Protein AF-N9TLS6-F1 (afdb_monomer)

pLDDT: mean 75.18, std 16.07, range [40.25, 96.38]

Secondary structure (DSSP, 8-state):
-HHHHHHHHHHHHHHHHHHS-HHHHHHHHHHHHHHHHHHHHHHHHHHHHHHHHHHHHHHHHHHHHHHH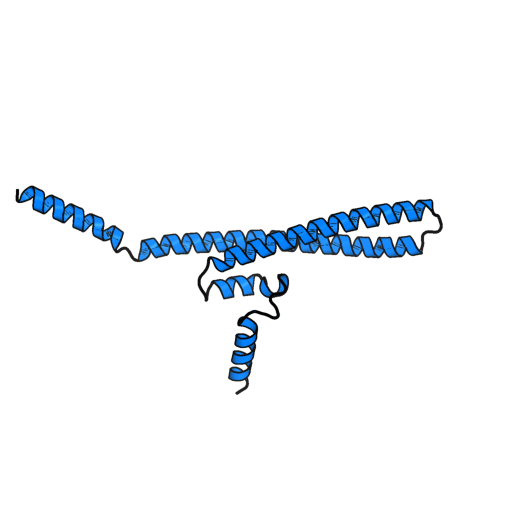HH--SHHHHHHHHHHHHHHHHHHHHHHHHHHHHHHHHHHHHTTS-TTHHHHHHHHTTHHHHHT-TTT-HHHHHHHHHHHHH--

Nearest PDB structures (foldseek):
  3na7-assembly1_A  TM=3.642E-01  e=7.579E-02  Helicobacter pylori NCTC 11638
  4mu6-assembly1_A  TM=5.873E-01  e=2.264E+00  Legionella pneumophila subsp. pneumophila str. Philadelphia 1
  7pg5-assembly1_B  TM=3.254E-01  e=1.348E+00  Homo sapiens
  4jps-assembly1_B  TM=3.471E-01  e=1.798E+00  Homo sapiens

Structure (mmCIF, N/CA/C/O backbone):
data_AF-N9TLS6-F1
#
_entry.id   AF-N9TLS6-F1
#
loop_
_atom_site.group_PDB
_atom_site.id
_atom_site.type_symbol
_atom_site.label_atom_id
_atom_site.label_alt_id
_atom_site.label_comp_id
_atom_site.label_asym_id
_atom_site.label_entity_id
_atom_site.label_seq_id
_atom_site.pdbx_PDB_ins_code
_atom_site.Cartn_x
_atom_site.Cartn_y
_atom_site.Cartn_z
_atom_site.occupancy
_atom_site.B_iso_or_equiv
_atom_site.auth_seq_id
_atom_site.auth_comp_id
_atom_site.auth_asym_id
_atom_site.auth_atom_id
_atom_site.pdbx_PDB_model_num
ATOM 1 N N . MET A 1 1 ? 40.124 23.111 -54.846 1.00 52.94 1 MET A N 1
ATOM 2 C CA . MET A 1 1 ? 39.024 22.114 -54.831 1.00 52.94 1 MET A CA 1
ATOM 3 C C . MET A 1 1 ? 39.406 20.774 -54.197 1.00 52.94 1 MET A C 1
ATOM 5 O O . MET A 1 1 ? 38.634 20.293 -53.384 1.00 52.94 1 MET A O 1
ATOM 9 N N . LYS A 1 2 ? 40.588 20.193 -54.469 1.00 53.75 2 LYS A N 1
ATOM 10 C CA . LYS A 1 2 ? 41.005 18.902 -53.871 1.00 53.75 2 LYS A CA 1
ATOM 11 C C . LYS A 1 2 ? 41.164 18.932 -52.338 1.00 53.75 2 LYS A C 1
ATOM 13 O O . LYS A 1 2 ? 40.733 18.005 -51.672 1.00 53.75 2 LYS A O 1
ATOM 18 N N . ALA A 1 3 ? 41.693 20.022 -51.774 1.00 66.50 3 ALA A N 1
ATOM 19 C CA . ALA A 1 3 ? 41.858 20.174 -50.321 1.00 66.50 3 ALA A CA 1
ATOM 20 C C . ALA A 1 3 ? 40.523 20.283 -49.556 1.00 66.50 3 ALA A C 1
ATOM 22 O O . ALA A 1 3 ? 40.394 19.735 -48.469 1.00 66.50 3 ALA A O 1
ATOM 23 N N . LEU A 1 4 ? 39.512 20.928 -50.153 1.00 67.06 4 LEU A N 1
ATOM 24 C CA . LEU A 1 4 ? 38.155 20.987 -49.597 1.00 67.06 4 LEU A CA 1
ATOM 25 C C . LEU A 1 4 ? 37.489 19.609 -49.602 1.00 67.06 4 LEU A C 1
ATOM 27 O O . LEU A 1 4 ? 36.822 19.257 -48.641 1.00 67.06 4 LEU A O 1
ATOM 31 N N . PHE A 1 5 ? 37.718 18.815 -50.649 1.00 69.50 5 PHE A N 1
ATOM 32 C CA . PHE A 1 5 ? 37.196 17.453 -50.736 1.00 69.50 5 PHE A CA 1
ATOM 33 C C . PHE A 1 5 ? 37.841 16.526 -49.694 1.00 69.50 5 PHE A C 1
ATOM 35 O O . PHE A 1 5 ? 37.145 15.766 -49.034 1.00 69.50 5 PHE A O 1
ATOM 42 N N . ILE A 1 6 ? 39.155 16.651 -49.475 1.00 72.69 6 ILE A N 1
ATOM 43 C CA . ILE A 1 6 ? 39.878 15.897 -48.436 1.00 72.69 6 ILE A CA 1
ATOM 44 C C . ILE A 1 6 ? 39.413 16.314 -47.033 1.00 72.69 6 ILE A C 1
ATOM 46 O O . ILE A 1 6 ? 39.160 15.452 -46.199 1.00 72.69 6 ILE A O 1
ATOM 50 N N . ALA A 1 7 ? 39.221 17.613 -46.784 1.00 69.94 7 ALA A N 1
ATOM 51 C CA . ALA A 1 7 ? 38.691 18.099 -45.510 1.00 69.94 7 ALA A CA 1
ATOM 52 C C . ALA A 1 7 ? 37.260 17.599 -45.242 1.00 69.94 7 ALA A C 1
ATOM 54 O O . ALA A 1 7 ? 36.940 17.239 -44.112 1.00 69.94 7 ALA A O 1
ATOM 55 N N . LEU A 1 8 ? 36.419 17.524 -46.279 1.00 67.19 8 LEU A N 1
ATOM 56 C CA . LEU A 1 8 ? 35.048 17.025 -46.172 1.00 67.19 8 LEU A CA 1
ATOM 57 C C . LEU A 1 8 ? 35.014 15.512 -45.901 1.00 67.19 8 LEU A C 1
ATOM 59 O O . LEU A 1 8 ? 34.249 15.067 -45.054 1.00 67.19 8 LEU A O 1
ATOM 63 N N . ILE A 1 9 ? 35.904 14.737 -46.533 1.00 68.12 9 ILE A N 1
ATOM 64 C CA . ILE A 1 9 ? 36.064 13.297 -46.266 1.00 68.12 9 ILE A CA 1
ATOM 65 C C . ILE A 1 9 ? 36.569 13.054 -44.839 1.00 68.12 9 ILE A C 1
ATOM 67 O O . ILE A 1 9 ? 36.031 12.193 -44.148 1.00 68.12 9 ILE A O 1
ATOM 71 N N . CYS A 1 10 ? 37.551 13.824 -44.362 1.00 64.00 10 CYS A N 1
ATOM 72 C CA . CYS A 1 10 ? 38.023 13.710 -42.981 1.00 64.00 10 CYS A CA 1
ATOM 73 C C . CYS A 1 10 ? 36.923 14.069 -41.970 1.00 64.00 10 CYS A C 1
ATOM 75 O O . CYS A 1 10 ? 36.791 13.388 -40.958 1.00 64.00 10 CYS A O 1
ATOM 77 N N . PHE A 1 11 ? 36.100 15.085 -42.249 1.00 63.94 11 PHE A N 1
ATOM 78 C CA . PHE A 1 11 ? 34.980 15.454 -41.379 1.00 63.94 11 PHE A CA 1
ATOM 79 C C . PHE A 1 11 ? 33.888 14.371 -41.344 1.00 63.94 11 PHE A C 1
ATOM 81 O O . PHE A 1 11 ? 33.357 14.070 -40.279 1.00 63.94 11 PHE A O 1
ATOM 88 N N . CYS A 1 12 ? 33.594 13.733 -42.482 1.00 61.09 12 CYS A N 1
ATOM 89 C CA . CYS A 1 12 ? 32.680 12.591 -42.545 1.00 61.09 12 CYS A CA 1
ATOM 90 C C . CYS A 1 12 ? 33.237 11.355 -41.817 1.00 61.09 12 CYS A C 1
ATOM 92 O O . CYS A 1 12 ? 32.497 10.720 -41.074 1.00 61.09 12 CYS A O 1
ATOM 94 N N . ALA A 1 13 ? 34.535 11.059 -41.949 1.00 60.50 13 ALA A N 1
ATOM 95 C CA . ALA A 1 13 ? 35.175 9.930 -41.268 1.00 60.50 13 ALA A CA 1
ATOM 96 C C . ALA A 1 13 ? 35.192 10.094 -39.735 1.00 60.50 13 ALA A C 1
ATOM 98 O O . ALA A 1 13 ? 34.924 9.138 -39.013 1.00 60.50 13 ALA A O 1
ATOM 99 N N . PHE A 1 14 ? 35.425 11.311 -39.229 1.00 57.91 14 PHE A N 1
ATOM 100 C CA . PHE A 1 14 ? 35.325 11.600 -37.791 1.00 57.91 14 PHE A CA 1
ATOM 101 C C . PHE A 1 14 ? 33.876 11.584 -37.272 1.00 57.91 14 PHE A C 1
ATOM 103 O O . PHE A 1 14 ? 33.652 11.272 -36.106 1.00 57.91 14 PHE A O 1
ATOM 110 N N . ALA A 1 15 ? 32.882 11.895 -38.112 1.00 56.62 15 ALA A N 1
ATOM 111 C CA . ALA A 1 15 ? 31.469 11.826 -37.734 1.00 56.62 15 ALA A CA 1
ATOM 112 C C . ALA A 1 15 ? 30.918 10.383 -37.709 1.00 56.62 15 ALA A C 1
ATOM 114 O O . ALA A 1 15 ? 29.992 10.091 -36.949 1.00 56.62 15 ALA A O 1
ATOM 115 N N . GLU A 1 16 ? 31.483 9.470 -38.506 1.00 48.47 16 GLU A N 1
ATOM 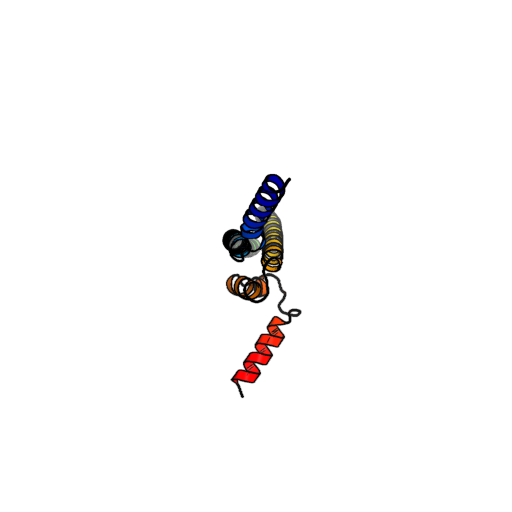116 C CA . GLU A 1 16 ? 31.087 8.055 -38.529 1.00 48.47 16 GLU A CA 1
ATOM 117 C C . GLU A 1 16 ? 31.523 7.277 -37.278 1.00 48.47 16 GLU A C 1
ATOM 119 O O . GLU A 1 16 ? 30.803 6.365 -36.859 1.00 48.47 16 GLU A O 1
ATOM 124 N N . GLU A 1 17 ? 32.628 7.662 -36.625 1.00 47.62 17 GLU A N 1
ATOM 125 C CA . GLU A 1 17 ? 33.080 7.018 -35.379 1.00 47.62 17 GLU A CA 1
ATOM 126 C C . GLU A 1 17 ? 32.050 7.139 -34.240 1.00 47.62 17 GLU A C 1
ATOM 128 O O . GLU A 1 17 ? 31.921 6.220 -33.428 1.00 47.62 17 GLU A O 1
ATOM 133 N N . ASP A 1 18 ? 31.252 8.213 -34.213 1.00 48.59 18 ASP A N 1
ATOM 134 C CA . ASP A 1 18 ? 30.146 8.377 -33.258 1.00 48.59 18 ASP A CA 1
ATOM 135 C C . ASP A 1 18 ? 28.831 7.736 -33.740 1.00 48.59 18 ASP A C 1
ATOM 137 O O . ASP A 1 18 ? 28.013 7.313 -32.917 1.00 48.59 18 ASP A O 1
ATOM 141 N N 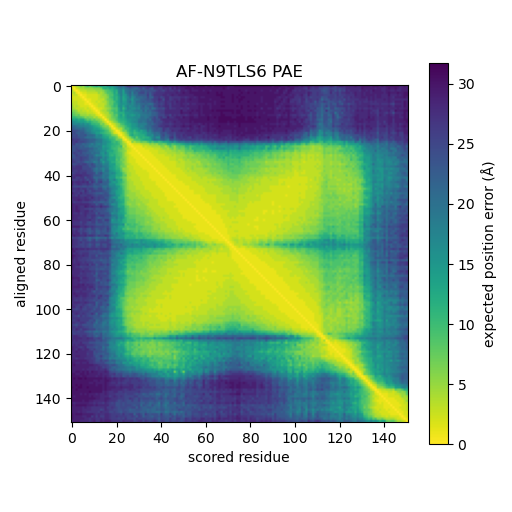. LEU A 1 19 ? 28.622 7.613 -35.056 1.00 48.47 19 LEU A N 1
ATOM 142 C CA . LEU A 1 19 ? 27.402 7.032 -35.632 1.00 48.47 19 LEU A CA 1
ATOM 143 C C . LEU A 1 19 ? 27.359 5.499 -35.496 1.00 48.47 19 LEU A C 1
ATOM 145 O O . LEU A 1 19 ? 26.282 4.919 -35.352 1.00 48.47 19 LEU A O 1
ATOM 149 N N . PHE A 1 20 ? 28.529 4.852 -35.496 1.00 46.28 20 PHE A N 1
ATOM 150 C CA . PHE A 1 20 ? 28.682 3.397 -35.403 1.00 46.28 20 PHE A CA 1
ATOM 151 C C . PHE A 1 20 ? 29.219 2.899 -34.060 1.00 46.28 20 PHE A C 1
ATOM 153 O O . PHE A 1 20 ? 29.560 1.724 -33.953 1.00 46.28 20 PHE A O 1
ATOM 160 N N . ASN A 1 21 ? 29.276 3.728 -33.013 1.00 47.44 21 ASN A N 1
ATOM 161 C CA . ASN A 1 21 ? 29.774 3.278 -31.717 1.00 47.44 21 ASN A CA 1
ATOM 162 C C . ASN A 1 21 ? 28.745 2.363 -31.010 1.00 47.44 21 ASN A C 1
ATOM 164 O O . ASN A 1 21 ? 27.779 2.855 -30.405 1.00 47.44 21 ASN A O 1
ATOM 168 N N . PRO A 1 22 ? 28.951 1.029 -30.975 1.00 53.28 22 PRO A N 1
ATOM 169 C CA . PRO A 1 22 ? 27.985 0.089 -30.399 1.00 53.28 22 PRO A CA 1
ATOM 170 C C . PRO A 1 22 ? 27.841 0.286 -28.879 1.00 53.28 22 PRO A C 1
ATOM 172 O O . PRO A 1 22 ? 26.874 -0.161 -28.256 1.00 53.28 22 PRO A O 1
ATOM 175 N N . PHE A 1 23 ? 28.801 0.984 -28.260 1.00 49.12 23 PHE A N 1
ATOM 176 C CA . PHE A 1 23 ? 28.892 1.184 -26.821 1.00 49.12 23 PHE A CA 1
ATOM 177 C C . PHE A 1 23 ? 28.179 2.453 -26.324 1.00 49.12 23 PHE A C 1
ATOM 179 O O . PHE A 1 23 ? 27.864 2.528 -25.131 1.00 49.12 23 PHE A O 1
ATOM 186 N N . ILE A 1 24 ? 27.842 3.423 -27.191 1.00 51.81 24 ILE A N 1
ATOM 187 C CA . ILE A 1 24 ? 27.060 4.619 -26.798 1.00 51.81 24 ILE A CA 1
ATOM 188 C C . ILE A 1 24 ? 25.635 4.208 -26.403 1.00 51.81 24 ILE A C 1
ATOM 190 O O . ILE A 1 24 ? 25.118 4.607 -25.347 1.00 51.81 24 ILE A O 1
ATOM 194 N N . HIS A 1 25 ? 25.023 3.322 -27.191 1.00 51.84 25 HIS A N 1
ATOM 195 C CA . HIS A 1 25 ? 23.739 2.708 -26.858 1.00 51.84 25 HIS A CA 1
ATOM 196 C C . HIS A 1 25 ? 23.845 1.818 -25.609 1.00 51.84 25 HIS A C 1
ATOM 198 O O . HIS A 1 25 ? 22.971 1.870 -24.743 1.00 51.84 25 HIS A O 1
ATOM 204 N N . GLY A 1 26 ? 24.961 1.102 -25.431 1.00 62.06 26 GLY A N 1
ATOM 205 C CA . GLY A 1 26 ? 25.243 0.333 -24.215 1.00 62.06 26 GLY A CA 1
ATOM 206 C C . GLY A 1 26 ? 25.278 1.194 -22.945 1.00 62.06 26 GLY A C 1
ATOM 207 O O . GLY A 1 26 ? 24.586 0.895 -21.972 1.00 62.06 26 GLY A O 1
ATOM 208 N N . LYS A 1 27 ? 26.019 2.311 -22.939 1.00 71.88 27 LYS A N 1
ATOM 209 C CA . LYS A 1 27 ? 26.149 3.200 -21.765 1.00 71.88 27 LYS A CA 1
ATOM 210 C C . LYS A 1 27 ? 24.830 3.887 -21.405 1.00 71.88 27 LYS A C 1
ATOM 212 O O . LYS A 1 27 ? 24.487 3.993 -20.224 1.00 71.88 27 LYS A O 1
ATOM 217 N N . THR A 1 28 ? 24.066 4.336 -22.401 1.00 73.12 28 THR A N 1
ATOM 218 C CA . THR A 1 28 ? 22.748 4.962 -22.189 1.00 73.12 28 THR A CA 1
ATOM 219 C C . THR A 1 28 ? 21.712 3.958 -21.673 1.00 73.12 28 THR A C 1
ATOM 221 O O . THR A 1 28 ? 21.015 4.255 -20.694 1.00 73.12 28 THR A O 1
ATOM 224 N N . LEU A 1 29 ? 21.666 2.743 -22.234 1.00 69.81 29 LEU A N 1
ATOM 225 C CA . LEU A 1 29 ? 20.824 1.642 -21.749 1.00 69.81 29 LEU A CA 1
ATOM 226 C C . LEU A 1 29 ? 21.203 1.208 -20.328 1.00 69.81 29 LEU A C 1
ATOM 228 O O . LEU A 1 29 ? 20.328 1.122 -19.465 1.00 69.81 29 LEU A O 1
ATOM 232 N N . LEU A 1 30 ? 22.495 1.029 -20.036 1.00 74.81 30 LEU A N 1
ATOM 233 C CA . LEU A 1 30 ? 22.989 0.683 -18.697 1.00 74.81 30 LEU A CA 1
ATOM 234 C C . LEU A 1 30 ? 22.612 1.746 -17.659 1.00 74.81 30 LEU A C 1
ATOM 236 O O . LEU A 1 30 ? 22.143 1.419 -16.565 1.00 74.81 30 LEU A O 1
ATOM 240 N N . ASN A 1 31 ? 22.755 3.028 -17.998 1.00 80.00 31 ASN A N 1
ATOM 241 C CA . ASN A 1 31 ? 22.348 4.127 -17.122 1.00 80.00 31 ASN A CA 1
ATOM 242 C C . ASN A 1 31 ? 20.833 4.136 -16.883 1.00 80.00 31 ASN A C 1
ATOM 244 O O . ASN A 1 31 ? 20.385 4.332 -15.748 1.00 80.00 31 ASN A O 1
ATOM 248 N N . ARG A 1 32 ? 20.031 3.871 -17.921 1.00 76.00 32 ARG A N 1
ATOM 249 C CA . ARG A 1 32 ? 18.573 3.734 -17.806 1.00 76.00 32 ARG A CA 1
ATOM 250 C C . ARG A 1 32 ? 18.193 2.554 -16.909 1.00 76.00 32 ARG A C 1
ATOM 252 O O . ARG A 1 32 ? 17.384 2.736 -16.000 1.00 76.00 32 ARG A O 1
ATOM 259 N N . MET A 1 33 ? 18.817 1.389 -17.080 1.00 75.38 33 MET A N 1
ATOM 260 C CA . MET A 1 33 ? 18.599 0.217 -16.222 1.00 75.38 33 MET A CA 1
ATOM 261 C C . MET A 1 33 ? 18.968 0.496 -14.763 1.00 75.38 33 MET A C 1
ATOM 263 O O . MET A 1 33 ? 18.185 0.188 -13.863 1.00 75.38 33 MET A O 1
ATOM 267 N N . ARG A 1 34 ? 20.116 1.142 -14.504 1.00 81.31 34 ARG A N 1
ATOM 268 C CA . ARG A 1 34 ? 20.529 1.538 -13.144 1.00 81.31 34 ARG A CA 1
ATOM 269 C C . ARG A 1 34 ? 19.501 2.462 -12.487 1.00 81.31 34 ARG A C 1
ATOM 271 O O . ARG A 1 34 ? 19.138 2.230 -11.333 1.00 81.31 34 ARG A O 1
ATOM 278 N N . ARG A 1 35 ? 18.985 3.456 -13.223 1.00 84.62 35 ARG A N 1
ATOM 279 C CA . ARG A 1 35 ? 17.929 4.373 -12.746 1.00 84.62 35 ARG A CA 1
ATOM 280 C C . ARG A 1 35 ? 16.612 3.654 -12.458 1.00 84.62 35 ARG A C 1
ATOM 282 O O . ARG A 1 35 ? 15.957 3.961 -11.462 1.00 84.62 35 ARG A O 1
ATOM 289 N N . ILE A 1 36 ? 16.219 2.698 -13.299 1.00 80.50 36 ILE A N 1
ATOM 290 C CA . ILE A 1 36 ? 15.001 1.911 -13.073 1.00 80.50 36 ILE A CA 1
ATOM 291 C C . ILE A 1 36 ? 15.172 1.020 -11.838 1.00 80.50 36 ILE A C 1
ATOM 293 O O . ILE A 1 36 ? 14.295 1.000 -10.978 1.00 80.50 36 ILE A O 1
ATOM 297 N N . LYS A 1 37 ? 16.323 0.357 -11.683 1.00 79.88 37 LYS A N 1
ATOM 298 C CA . LYS A 1 37 ? 16.623 -0.491 -10.520 1.00 79.88 37 LYS A CA 1
ATOM 299 C C . LYS A 1 37 ? 16.631 0.301 -9.210 1.00 79.88 37 LYS A C 1
ATOM 301 O O . LYS A 1 37 ? 16.036 -0.142 -8.229 1.00 79.88 37 LYS A O 1
ATOM 306 N N . SER A 1 38 ? 17.268 1.474 -9.178 1.00 85.44 38 SER A N 1
ATOM 307 C CA . SER A 1 38 ? 17.296 2.323 -7.978 1.00 85.44 38 SER A CA 1
ATOM 308 C C . SER A 1 38 ? 15.905 2.859 -7.623 1.00 85.44 38 SER A C 1
ATOM 310 O O . SER A 1 38 ? 15.507 2.824 -6.457 1.00 85.44 38 SER A O 1
ATOM 312 N N . SER A 1 39 ? 15.129 3.273 -8.628 1.00 85.75 39 SER A N 1
ATOM 313 C CA . SER A 1 39 ? 13.752 3.748 -8.450 1.00 85.75 39 SER A CA 1
ATOM 314 C C . SER A 1 39 ? 12.811 2.630 -7.993 1.00 85.75 39 SER A C 1
ATOM 316 O O . SER A 1 39 ? 11.978 2.849 -7.115 1.00 85.75 39 SER A O 1
ATOM 318 N N . SER A 1 40 ? 12.980 1.417 -8.529 1.00 83.00 40 SER A N 1
ATOM 319 C CA . SER A 1 40 ? 12.239 0.226 -8.104 1.00 83.00 40 SER A CA 1
ATOM 320 C C . SER A 1 40 ? 12.507 -0.102 -6.633 1.00 83.00 40 SER A C 1
ATOM 322 O O . SER A 1 40 ? 11.564 -0.202 -5.854 1.00 83.00 40 SER A O 1
ATOM 324 N N . ARG A 1 41 ? 13.781 -0.117 -6.209 1.00 84.00 41 ARG A N 1
ATOM 325 C CA . ARG A 1 41 ? 14.169 -0.316 -4.797 1.00 84.00 41 ARG A CA 1
ATOM 326 C C . ARG A 1 41 ? 13.572 0.738 -3.864 1.00 84.00 41 ARG A C 1
ATOM 328 O O . ARG A 1 41 ? 13.138 0.419 -2.760 1.00 84.00 41 ARG A O 1
ATOM 335 N N . ARG A 1 42 ? 13.545 2.009 -4.281 1.00 88.19 42 ARG A N 1
ATOM 336 C CA . ARG A 1 42 ? 12.936 3.089 -3.485 1.00 88.19 42 ARG A CA 1
ATOM 337 C C . ARG A 1 42 ? 11.429 2.884 -3.327 1.00 88.19 42 ARG A C 1
ATOM 339 O O . ARG A 1 42 ? 10.901 3.049 -2.226 1.00 88.19 42 ARG A O 1
ATOM 346 N N . ASN A 1 43 ? 10.748 2.509 -4.405 1.00 87.81 43 ASN A N 1
ATOM 347 C CA . ASN A 1 43 ? 9.315 2.235 -4.371 1.00 87.81 43 ASN A CA 1
ATOM 348 C C . ASN A 1 43 ? 8.995 1.002 -3.523 1.00 87.81 43 ASN A C 1
ATOM 350 O O . ASN A 1 43 ? 8.058 1.052 -2.737 1.00 87.81 43 ASN A O 1
ATOM 354 N N . GLU A 1 44 ? 9.813 -0.044 -3.600 1.00 84.69 44 GLU A N 1
ATOM 355 C CA . GLU A 1 44 ? 9.691 -1.237 -2.763 1.00 84.69 44 GLU A CA 1
ATOM 356 C C . GLU A 1 44 ? 9.840 -0.919 -1.270 1.00 84.69 44 GLU A C 1
ATOM 358 O O . GLU A 1 44 ? 8.978 -1.287 -0.478 1.00 84.69 44 GLU A O 1
ATOM 363 N N . ARG A 1 45 ? 10.871 -0.163 -0.870 1.00 88.44 45 ARG A N 1
ATOM 364 C CA . ARG A 1 45 ? 11.022 0.286 0.529 1.00 88.44 45 ARG A CA 1
ATOM 365 C C . ARG A 1 45 ? 9.809 1.080 1.009 1.00 88.44 45 ARG A C 1
ATOM 367 O O . ARG A 1 45 ? 9.355 0.908 2.136 1.00 88.44 45 ARG A O 1
ATOM 374 N N . THR A 1 46 ? 9.282 1.944 0.143 1.00 90.12 46 THR A N 1
ATOM 375 C CA . THR A 1 46 ? 8.088 2.738 0.456 1.00 90.12 46 THR A CA 1
ATOM 376 C C . THR A 1 46 ? 6.861 1.841 0.613 1.00 90.12 46 THR A C 1
ATOM 378 O O . THR A 1 46 ? 6.073 2.041 1.533 1.00 90.12 46 THR A O 1
ATOM 381 N N . LEU A 1 47 ? 6.714 0.833 -0.248 1.00 89.44 47 LEU A N 1
ATOM 382 C CA . LEU A 1 47 ? 5.629 -0.139 -0.182 1.00 89.44 47 LEU A CA 1
ATOM 383 C C . LEU A 1 47 ? 5.676 -0.941 1.125 1.00 89.44 47 LEU A C 1
ATOM 385 O O . LEU A 1 47 ? 4.667 -1.000 1.817 1.00 89.44 47 LEU A O 1
ATOM 389 N N . LEU A 1 48 ? 6.846 -1.464 1.503 1.00 88.00 48 LEU A N 1
ATOM 390 C CA . LEU A 1 48 ? 7.043 -2.190 2.766 1.00 88.00 48 LEU A CA 1
ATOM 391 C C . LEU A 1 48 ? 6.714 -1.318 3.985 1.00 88.00 48 LEU A C 1
ATOM 393 O O . LEU A 1 48 ? 6.075 -1.768 4.933 1.00 88.00 48 LEU A O 1
ATOM 397 N N . ALA A 1 49 ? 7.105 -0.041 3.959 1.00 90.62 49 ALA A N 1
ATOM 398 C CA . ALA A 1 49 ? 6.756 0.895 5.023 1.00 90.62 49 ALA A CA 1
ATOM 399 C C . ALA A 1 49 ? 5.236 1.124 5.123 1.00 90.62 49 ALA A C 1
ATOM 401 O O . ALA A 1 49 ? 4.710 1.246 6.229 1.00 90.62 49 ALA A O 1
ATOM 402 N N . LEU A 1 50 ? 4.525 1.172 3.991 1.00 91.06 50 LEU A N 1
ATOM 403 C CA . LEU A 1 50 ? 3.064 1.266 3.973 1.00 91.06 50 LEU A CA 1
ATOM 404 C C . LEU A 1 50 ? 2.393 -0.025 4.455 1.00 91.06 50 LEU A C 1
ATOM 406 O O . LEU A 1 50 ? 1.444 0.068 5.220 1.00 91.06 50 LEU A O 1
ATOM 410 N N . GLU A 1 51 ? 2.896 -1.198 4.069 1.00 87.62 51 GLU A N 1
ATOM 411 C CA . GLU A 1 51 ? 2.406 -2.503 4.546 1.00 87.62 51 GLU A CA 1
ATOM 412 C C . GLU A 1 51 ? 2.559 -2.642 6.065 1.00 87.62 51 GLU A C 1
ATOM 414 O O . GLU A 1 51 ? 1.629 -3.050 6.755 1.00 87.62 51 GLU A O 1
ATOM 419 N N . ASN A 1 52 ? 3.697 -2.216 6.616 1.00 89.56 52 ASN A N 1
ATOM 420 C CA . ASN A 1 52 ? 3.903 -2.210 8.063 1.00 89.56 52 ASN A CA 1
ATOM 421 C C . ASN A 1 52 ? 2.958 -1.241 8.786 1.00 89.56 52 ASN A C 1
ATOM 423 O O . ASN A 1 52 ? 2.534 -1.517 9.905 1.00 89.56 52 ASN A O 1
ATOM 427 N N . ARG A 1 53 ? 2.633 -0.094 8.176 1.00 91.62 53 ARG A N 1
ATOM 428 C CA . ARG A 1 53 ? 1.648 0.844 8.738 1.00 91.62 53 ARG A CA 1
ATOM 429 C C . ARG A 1 53 ? 0.230 0.289 8.664 1.00 91.62 53 ARG A C 1
ATOM 431 O O . ARG A 1 53 ? -0.503 0.451 9.627 1.00 91.62 53 ARG A O 1
ATOM 438 N N . GLU A 1 54 ? -0.129 -0.358 7.559 1.00 90.31 54 GLU A N 1
ATOM 439 C CA . GLU A 1 54 ? -1.414 -1.046 7.395 1.00 90.31 54 GLU A CA 1
ATOM 440 C C . GLU A 1 54 ? -1.604 -2.097 8.490 1.00 90.31 54 GLU A C 1
ATOM 442 O O . GLU A 1 54 ? -2.554 -1.988 9.254 1.00 90.31 54 GLU A O 1
ATOM 447 N N . ARG A 1 55 ? -0.625 -2.992 8.677 1.00 90.12 55 ARG A N 1
ATOM 448 C CA . ARG A 1 55 ? -0.662 -4.014 9.734 1.00 90.12 55 ARG A CA 1
ATOM 449 C C . ARG A 1 55 ? -0.812 -3.415 11.134 1.00 90.12 55 ARG A C 1
ATOM 451 O O . ARG A 1 55 ? -1.552 -3.933 11.956 1.00 90.12 55 ARG A O 1
ATOM 458 N N . LYS A 1 56 ? -0.116 -2.309 11.423 1.00 93.25 56 LYS A N 1
ATOM 459 C CA . LYS A 1 56 ? -0.255 -1.614 12.714 1.00 93.25 56 LYS A CA 1
ATOM 460 C C . LYS A 1 56 ? -1.663 -1.060 12.921 1.00 93.25 56 LYS A C 1
ATOM 462 O O . LYS A 1 56 ? -2.157 -1.118 14.036 1.00 93.25 56 LYS A O 1
ATOM 467 N N . ILE A 1 57 ? -2.282 -0.508 11.878 1.00 91.75 57 ILE A N 1
ATOM 468 C CA . ILE A 1 57 ? -3.656 -0.001 11.962 1.00 91.75 57 ILE A CA 1
ATOM 469 C C . ILE A 1 57 ? -4.640 -1.155 12.141 1.00 91.75 57 ILE A C 1
ATOM 471 O O . ILE A 1 57 ? -5.522 -1.034 12.979 1.00 91.75 57 ILE A O 1
ATOM 475 N N . GLU A 1 58 ? -4.474 -2.255 11.407 1.00 90.50 58 GLU A N 1
ATOM 476 C CA . GLU A 1 58 ? -5.315 -3.453 11.537 1.00 90.50 58 GLU A CA 1
ATOM 477 C C . GLU A 1 58 ? -5.247 -4.023 12.960 1.00 90.50 58 GLU A C 1
ATOM 479 O O . GLU A 1 58 ? -6.281 -4.162 13.599 1.00 90.50 58 GLU A O 1
ATOM 484 N N . ASN A 1 59 ? -4.046 -4.179 13.528 1.00 94.19 59 ASN A N 1
ATOM 485 C CA . ASN A 1 59 ? -3.896 -4.628 14.917 1.00 94.19 59 ASN A CA 1
ATOM 486 C C . ASN A 1 59 ? -4.584 -3.695 15.930 1.00 94.19 59 ASN A C 1
ATOM 488 O O . ASN A 1 59 ? -5.139 -4.154 16.921 1.00 94.19 59 ASN A O 1
ATOM 492 N N . VAL A 1 60 ? -4.510 -2.375 15.724 1.00 94.56 60 VAL A N 1
ATOM 493 C CA . VAL A 1 60 ? -5.174 -1.410 16.617 1.00 94.56 60 VAL A CA 1
ATOM 494 C C . VAL A 1 60 ? -6.689 -1.459 16.438 1.00 94.56 60 VAL A C 1
ATOM 496 O O . VAL A 1 60 ? -7.413 -1.335 17.419 1.00 94.56 60 VAL A O 1
ATOM 499 N N . LEU A 1 61 ? -7.176 -1.644 15.209 1.00 92.88 61 LEU A N 1
ATOM 500 C CA . LEU A 1 61 ? -8.600 -1.822 14.942 1.00 92.88 61 LEU A CA 1
ATOM 501 C C . LEU A 1 61 ? -9.140 -3.060 15.660 1.00 92.88 61 LEU A C 1
ATOM 503 O O . LEU A 1 61 ? -10.179 -2.948 16.298 1.00 92.88 61 LEU A O 1
ATOM 507 N N . ASP A 1 62 ? -8.424 -4.185 15.618 1.00 93.31 62 ASP A N 1
ATOM 508 C CA . ASP A 1 62 ? -8.825 -5.413 16.316 1.00 93.31 62 ASP A CA 1
ATOM 509 C C . ASP A 1 62 ? -8.985 -5.175 17.827 1.00 93.31 62 ASP A C 1
ATOM 511 O O . ASP A 1 62 ? -10.027 -5.501 18.393 1.00 93.31 62 ASP A O 1
ATOM 515 N N . ILE A 1 63 ? -8.011 -4.501 18.455 1.00 93.50 63 ILE A N 1
ATOM 516 C CA . ILE A 1 63 ? -8.076 -4.128 19.880 1.00 93.50 63 ILE A CA 1
ATOM 517 C C . ILE A 1 63 ? -9.288 -3.232 20.157 1.00 93.50 63 ILE A C 1
ATOM 519 O O . ILE A 1 63 ? -10.053 -3.496 21.077 1.00 93.50 63 ILE A O 1
ATOM 523 N N . LEU A 1 64 ? -9.502 -2.193 19.344 1.00 92.62 64 LEU A N 1
ATOM 524 C CA . LEU A 1 64 ? -10.621 -1.269 19.543 1.00 92.62 64 LEU A CA 1
ATOM 525 C C . LEU A 1 64 ? -11.980 -1.947 19.353 1.00 92.62 64 LEU A C 1
ATOM 527 O O . LEU A 1 64 ? -12.940 -1.587 20.028 1.00 92.62 64 LEU A O 1
ATOM 531 N N . TYR A 1 65 ? -12.085 -2.924 18.452 1.00 93.25 65 TYR A N 1
ATOM 532 C CA . TYR A 1 65 ? -13.305 -3.710 18.303 1.00 93.25 65 TYR A CA 1
ATOM 533 C C . TYR A 1 65 ? -13.585 -4.575 19.529 1.00 93.25 65 TYR A C 1
ATOM 535 O O . TYR A 1 65 ? -14.750 -4.71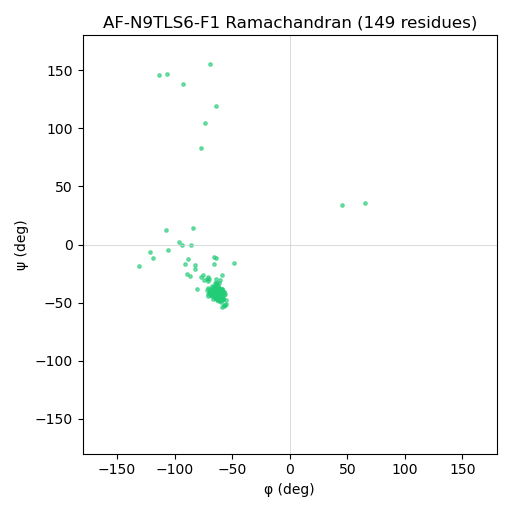9 19.903 1.00 93.25 65 TYR A O 1
ATOM 543 N N . ASP A 1 66 ? -12.553 -5.122 20.166 1.00 93.44 66 ASP A N 1
ATOM 544 C CA . ASP A 1 66 ? -12.704 -5.860 21.417 1.00 93.44 66 ASP A CA 1
ATOM 545 C C . ASP A 1 66 ? -13.044 -4.928 22.588 1.00 93.44 66 ASP A C 1
ATOM 547 O O . ASP A 1 66 ? -13.999 -5.201 23.318 1.00 93.44 66 ASP A O 1
ATOM 551 N N . ASP A 1 67 ? -12.390 -3.769 22.697 1.00 92.56 67 ASP A N 1
ATOM 552 C CA . ASP A 1 67 ? -12.725 -2.738 23.689 1.00 92.56 67 ASP A CA 1
ATOM 553 C C . ASP A 1 67 ? -14.175 -2.256 23.532 1.00 92.56 67 ASP A C 1
ATOM 555 O O . ASP A 1 67 ? -14.889 -2.052 24.515 1.00 92.56 67 ASP A O 1
ATOM 559 N N . MET A 1 68 ? -14.659 -2.127 22.293 1.00 90.62 68 MET A N 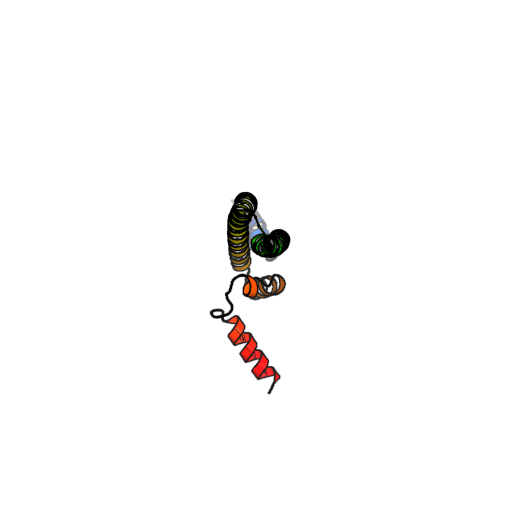1
ATOM 560 C CA . MET A 1 68 ? -16.041 -1.740 22.010 1.00 90.62 68 MET A CA 1
ATOM 561 C C . MET A 1 68 ? -17.057 -2.776 22.509 1.00 90.62 68 MET A C 1
ATOM 563 O O . MET A 1 68 ? -18.150 -2.393 22.921 1.00 90.62 68 MET A O 1
ATOM 567 N N . LYS A 1 69 ? -16.715 -4.074 22.495 1.00 91.12 69 LYS A N 1
ATOM 568 C CA . LYS A 1 69 ? -17.570 -5.141 23.056 1.00 91.12 69 LYS A CA 1
ATOM 569 C C . LYS A 1 69 ? -17.623 -5.083 24.583 1.00 91.12 69 LYS A C 1
ATOM 571 O O . LYS A 1 69 ? -18.624 -5.492 25.164 1.00 91.12 69 LYS A O 1
ATOM 576 N N . LEU A 1 70 ? -16.555 -4.600 25.216 1.00 90.38 70 LEU A N 1
ATOM 577 C CA . LEU A 1 70 ? -16.437 -4.465 26.670 1.00 90.38 70 LEU A CA 1
ATOM 578 C C . LEU A 1 70 ? -16.971 -3.122 27.192 1.00 90.38 70 LEU A C 1
ATOM 580 O O . LEU A 1 70 ? -17.148 -2.957 28.399 1.00 90.38 70 LEU A O 1
ATOM 584 N N . ALA A 1 71 ? -17.229 -2.159 26.306 1.00 88.94 71 ALA A N 1
ATOM 585 C CA . ALA A 1 71 ? -17.696 -0.833 26.675 1.00 88.94 71 ALA A CA 1
ATOM 586 C C . ALA A 1 71 ? -19.080 -0.888 27.346 1.00 88.94 71 ALA A C 1
ATOM 588 O O . ALA A 1 71 ? -20.075 -1.289 26.744 1.00 88.94 71 ALA A O 1
ATOM 589 N N . VAL A 1 72 ? -19.143 -0.427 28.596 1.00 88.31 72 VAL A N 1
ATOM 590 C CA . VAL A 1 72 ? -20.373 -0.428 29.408 1.00 88.31 72 VAL A CA 1
ATOM 591 C C . VAL A 1 72 ? -21.186 0.859 29.219 1.00 88.31 72 VAL A C 1
ATOM 593 O O . VAL A 1 72 ? -22.403 0.859 29.390 1.00 88.31 72 VAL A O 1
ATOM 596 N N . SER A 1 73 ? -20.537 1.967 28.841 1.00 94.56 73 SER A N 1
ATOM 597 C CA . SER A 1 73 ? -21.186 3.269 28.667 1.00 94.56 73 SER A CA 1
ATOM 598 C C . SER A 1 73 ? -21.331 3.661 27.192 1.00 94.56 73 SER A C 1
ATOM 600 O O . SER A 1 73 ? -20.465 3.385 26.358 1.00 94.56 73 SER A O 1
ATOM 602 N N . ILE A 1 74 ? -22.416 4.376 26.869 1.00 91.12 74 ILE A N 1
ATOM 603 C CA . ILE A 1 74 ? -22.648 4.926 25.521 1.00 91.12 74 ILE A CA 1
ATOM 604 C C . ILE A 1 74 ? -21.544 5.926 25.151 1.00 91.12 74 ILE A C 1
ATOM 606 O O . ILE A 1 74 ? -21.077 5.944 24.014 1.00 91.12 74 ILE A O 1
ATOM 610 N N . ALA A 1 75 ? -21.094 6.734 26.114 1.00 92.31 75 ALA A N 1
ATOM 611 C CA . ALA A 1 75 ? -20.056 7.731 25.886 1.00 92.31 75 ALA A CA 1
ATOM 612 C C . ALA A 1 75 ? -18.715 7.092 25.488 1.00 92.31 75 ALA A C 1
ATOM 614 O O . ALA A 1 75 ? -18.042 7.592 24.585 1.00 92.31 75 ALA A O 1
ATOM 615 N N . ASP A 1 76 ? -18.334 5.982 26.123 1.00 91.00 76 ASP A N 1
ATOM 616 C CA . ASP A 1 76 ? -17.092 5.277 25.794 1.00 91.00 76 ASP A CA 1
ATOM 617 C C . ASP A 1 76 ? -17.201 4.557 24.453 1.00 91.00 76 ASP A C 1
ATOM 619 O O . ASP A 1 76 ? -16.289 4.654 23.629 1.00 91.00 76 ASP A O 1
ATOM 623 N N . ARG A 1 77 ? -18.360 3.954 24.169 1.00 92.19 77 ARG A N 1
ATOM 624 C CA . ARG A 1 77 ? -18.640 3.367 22.859 1.00 92.19 77 ARG A CA 1
ATOM 625 C C . ARG A 1 77 ? -18.516 4.396 21.731 1.00 92.19 77 ARG A C 1
ATOM 627 O O . ARG A 1 77 ? -17.808 4.143 20.761 1.00 92.19 77 ARG A O 1
ATOM 634 N N . MET A 1 78 ? -19.101 5.587 21.887 1.00 93.75 78 MET A N 1
ATOM 635 C CA . MET A 1 78 ? -18.988 6.663 20.890 1.00 93.75 78 MET A CA 1
ATOM 636 C C . MET A 1 78 ? -17.539 7.125 20.675 1.00 93.75 78 MET A C 1
ATOM 638 O O . MET A 1 78 ? -17.140 7.434 19.546 1.00 93.75 78 MET A O 1
ATOM 642 N N . LYS A 1 79 ? -16.722 7.180 21.738 1.00 94.38 79 LYS A N 1
ATOM 643 C CA . LYS A 1 79 ? -15.293 7.517 21.617 1.00 94.38 79 LYS A CA 1
ATOM 644 C C . LYS A 1 79 ? -14.546 6.463 20.801 1.00 94.38 79 LYS A C 1
ATOM 646 O O . LYS A 1 79 ? -13.781 6.838 19.910 1.00 94.38 79 LYS A O 1
ATOM 651 N N . ILE A 1 80 ? -14.779 5.182 21.085 1.00 93.94 80 ILE A N 1
ATOM 652 C CA . ILE A 1 80 ? -14.144 4.061 20.383 1.00 93.94 80 ILE A CA 1
ATOM 653 C C . ILE A 1 80 ? -14.582 4.033 18.912 1.00 93.94 80 ILE A C 1
ATOM 655 O O . ILE A 1 80 ? -13.729 3.992 18.027 1.00 93.94 80 ILE A O 1
ATOM 659 N N . GLU A 1 81 ? -15.877 4.185 18.625 1.00 93.31 81 GLU A N 1
ATOM 660 C CA . GLU A 1 81 ? -16.408 4.272 17.253 1.00 93.31 81 GLU A CA 1
ATOM 661 C C . GLU A 1 81 ? -15.760 5.423 16.465 1.00 93.31 81 GLU A C 1
ATOM 663 O O . GLU A 1 81 ? -15.292 5.242 15.340 1.00 93.31 81 GLU A O 1
ATOM 668 N N . THR A 1 82 ? -15.605 6.595 17.090 1.00 95.44 82 THR A N 1
ATOM 669 C CA . THR A 1 82 ? -14.924 7.741 16.464 1.00 95.44 82 THR A CA 1
ATOM 670 C C . THR A 1 82 ? -13.452 7.442 16.144 1.00 95.44 82 THR A C 1
ATOM 672 O O . THR A 1 82 ? -12.909 7.937 15.149 1.00 95.44 82 THR A O 1
ATOM 675 N N . GLN A 1 83 ? -12.764 6.668 16.989 1.00 95.25 83 GLN A N 1
ATOM 676 C CA . GLN A 1 83 ? -11.382 6.249 16.740 1.00 95.25 83 GLN A CA 1
ATOM 677 C C . GLN A 1 83 ? -11.302 5.224 15.603 1.00 95.25 83 GLN A C 1
ATOM 679 O O . GLN A 1 83 ? -10.464 5.387 14.710 1.00 95.25 83 GLN A O 1
ATOM 684 N N . ILE A 1 84 ? -12.202 4.238 15.592 1.00 94.19 84 ILE A N 1
ATOM 685 C CA . ILE A 1 84 ? -12.340 3.236 14.528 1.00 94.19 84 ILE A CA 1
ATOM 686 C C . ILE A 1 84 ? -12.543 3.928 13.171 1.00 94.19 84 ILE A C 1
ATOM 688 O O . ILE A 1 84 ? -11.797 3.667 12.226 1.00 94.19 84 ILE A O 1
ATOM 692 N N . ASP A 1 85 ? -13.452 4.900 13.087 1.00 95.44 85 ASP A N 1
ATOM 693 C CA . ASP A 1 85 ? -13.712 5.663 11.859 1.00 95.44 85 ASP A CA 1
ATOM 694 C C . ASP A 1 85 ? -12.478 6.413 11.341 1.00 95.44 85 ASP A C 1
ATOM 696 O O . ASP A 1 85 ? -12.191 6.443 10.136 1.00 95.44 85 ASP A O 1
ATOM 700 N N . LYS A 1 86 ? -11.714 7.038 12.244 1.00 96.38 86 LYS A N 1
ATOM 701 C CA . LYS A 1 86 ? -10.465 7.728 11.883 1.00 96.38 86 LYS A CA 1
ATOM 702 C C . LYS A 1 86 ? -9.427 6.743 11.348 1.00 96.38 86 LYS A C 1
ATOM 704 O O . LYS A 1 86 ? -8.737 7.053 10.371 1.00 96.38 86 LYS A O 1
ATOM 709 N N . LEU A 1 87 ? -9.311 5.569 11.964 1.00 94.19 87 LEU A N 1
ATOM 710 C CA . LEU A 1 87 ? -8.383 4.525 11.539 1.00 94.19 87 LEU A CA 1
ATOM 711 C C . LEU A 1 87 ? -8.774 3.932 10.183 1.00 94.19 87 LEU A C 1
ATOM 713 O O . LEU A 1 87 ? -7.896 3.815 9.329 1.00 94.19 87 LEU A O 1
ATOM 717 N N . HIS A 1 88 ? -10.060 3.688 9.917 1.00 91.75 88 HIS A N 1
ATOM 718 C CA . HIS A 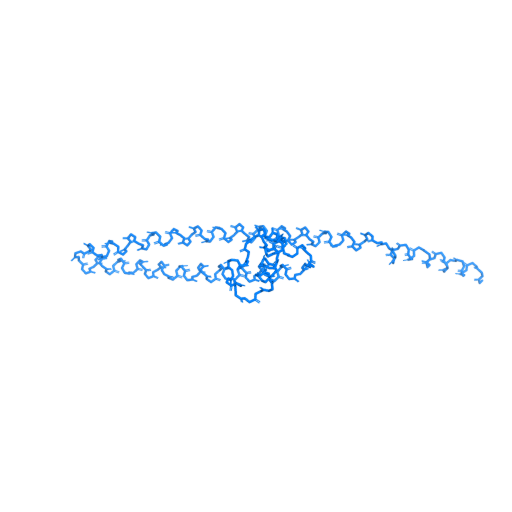1 88 ? -10.541 3.244 8.599 1.00 91.75 88 HIS A CA 1
ATOM 719 C C . HIS A 1 88 ? -10.239 4.249 7.491 1.00 91.75 88 HIS A C 1
ATOM 721 O O . HIS A 1 88 ? -9.674 3.892 6.456 1.00 91.75 88 HIS A O 1
ATOM 727 N N . LYS A 1 89 ? -10.492 5.543 7.726 1.00 94.88 89 LYS A N 1
ATOM 728 C CA . LYS A 1 89 ? -10.128 6.601 6.763 1.00 94.88 89 LYS A CA 1
ATOM 729 C C . LYS A 1 89 ? -8.623 6.614 6.467 1.00 94.88 89 LYS A C 1
ATOM 731 O O . LYS A 1 89 ? -8.209 6.819 5.318 1.00 94.88 89 LYS A O 1
ATOM 736 N N . ASN A 1 90 ? -7.793 6.381 7.483 1.00 93.00 90 ASN A N 1
ATOM 737 C CA . ASN A 1 90 ? -6.343 6.274 7.321 1.00 93.00 90 ASN A CA 1
ATOM 738 C C . ASN A 1 90 ? -5.934 5.000 6.567 1.00 93.00 90 ASN A C 1
ATOM 740 O O . ASN A 1 90 ? -5.079 5.072 5.678 1.00 93.00 90 ASN A O 1
ATOM 744 N N . LEU A 1 91 ? -6.567 3.865 6.861 1.00 90.69 91 LEU A N 1
ATOM 745 C CA . LEU A 1 91 ? -6.366 2.589 6.179 1.00 90.69 91 LEU A CA 1
ATOM 746 C C . LEU A 1 91 ? -6.660 2.722 4.678 1.00 90.69 91 LEU A C 1
ATOM 748 O O . LEU A 1 91 ? -5.823 2.382 3.840 1.00 90.69 91 LEU A O 1
ATOM 752 N N . ASP A 1 92 ? -7.781 3.348 4.322 1.00 89.38 92 ASP A N 1
ATOM 753 C CA . ASP A 1 92 ? -8.156 3.618 2.933 1.00 89.38 92 ASP A CA 1
ATOM 754 C C . ASP A 1 92 ? -7.158 4.519 2.208 1.00 89.38 92 ASP A C 1
ATOM 756 O O . ASP A 1 92 ? -6.878 4.348 1.013 1.00 89.38 92 ASP A O 1
ATOM 760 N N . LYS A 1 93 ? -6.604 5.512 2.911 1.00 93.19 93 LYS A N 1
ATOM 761 C CA . LYS A 1 93 ? -5.550 6.376 2.369 1.00 93.19 93 LYS A CA 1
ATOM 762 C C . LYS A 1 93 ? -4.283 5.567 2.086 1.00 93.19 93 LYS A C 1
ATOM 764 O O . LYS A 1 93 ? -3.721 5.697 0.995 1.00 93.19 93 LYS A O 1
ATOM 769 N N . ILE A 1 94 ? -3.870 4.699 3.008 1.00 89.19 94 ILE A N 1
ATOM 770 C CA . ILE A 1 94 ? -2.702 3.820 2.841 1.00 89.19 94 ILE A CA 1
ATOM 771 C C . ILE A 1 94 ? -2.919 2.846 1.682 1.00 89.19 94 ILE A C 1
ATOM 773 O O . ILE A 1 94 ? -2.075 2.765 0.788 1.00 89.19 94 ILE A O 1
ATOM 777 N N . ARG A 1 95 ? -4.074 2.177 1.609 1.00 86.12 95 ARG A N 1
ATOM 778 C CA . ARG A 1 95 ? -4.416 1.249 0.517 1.00 86.12 95 ARG A CA 1
ATOM 779 C C . ARG A 1 95 ? -4.430 1.942 -0.846 1.00 86.12 95 ARG A C 1
ATOM 781 O O . ARG A 1 95 ? -3.946 1.393 -1.840 1.00 86.12 95 ARG A O 1
ATOM 788 N N . ARG A 1 96 ? -4.925 3.184 -0.928 1.00 86.62 96 ARG A N 1
ATOM 789 C CA . ARG A 1 96 ? -4.820 4.016 -2.145 1.00 86.62 96 ARG A CA 1
ATOM 790 C C . ARG A 1 96 ? -3.365 4.322 -2.513 1.00 86.62 96 ARG A C 1
ATOM 792 O O . ARG A 1 96 ? -2.999 4.184 -3.681 1.00 86.62 96 ARG A O 1
ATOM 799 N N . GLN A 1 97 ? -2.524 4.672 -1.540 1.00 89.38 97 GLN A N 1
ATOM 800 C CA . GLN A 1 97 ? -1.095 4.918 -1.766 1.00 89.38 97 GLN A CA 1
ATOM 801 C C . GLN A 1 97 ? -0.349 3.657 -2.229 1.00 89.38 97 GLN A C 1
ATOM 803 O O . GLN A 1 97 ? 0.399 3.735 -3.206 1.00 89.38 97 GLN A O 1
ATOM 808 N N . LYS A 1 98 ? -0.603 2.491 -1.615 1.00 87.00 98 LYS A N 1
ATOM 809 C CA . LYS A 1 98 ? -0.047 1.195 -2.049 1.00 87.00 98 LYS A CA 1
ATOM 810 C C . LYS A 1 98 ? -0.378 0.924 -3.515 1.00 87.00 98 LYS A C 1
ATOM 812 O O . LYS A 1 98 ? 0.528 0.712 -4.320 1.00 87.00 98 LYS A O 1
ATOM 817 N N . ARG A 1 99 ? -1.658 1.037 -3.897 1.00 85.06 99 ARG A N 1
ATOM 818 C CA . ARG A 1 99 ? -2.106 0.868 -5.293 1.00 85.06 99 ARG A CA 1
ATOM 819 C C . ARG A 1 99 ? -1.388 1.820 -6.252 1.00 85.06 99 ARG A C 1
ATOM 821 O O . ARG A 1 99 ? -0.973 1.405 -7.333 1.00 85.06 99 ARG A O 1
ATOM 828 N N . ALA A 1 100 ? -1.204 3.084 -5.872 1.00 87.06 100 ALA A N 1
ATOM 829 C CA . ALA A 1 100 ? -0.489 4.055 -6.698 1.00 87.06 100 ALA A CA 1
ATOM 830 C C . ALA A 1 100 ? 0.994 3.685 -6.895 1.00 87.06 100 ALA A C 1
ATOM 832 O O . ALA A 1 100 ? 1.498 3.768 -8.017 1.00 87.06 100 ALA A O 1
ATOM 833 N N . ILE A 1 101 ? 1.686 3.248 -5.837 1.00 87.31 101 ILE A N 1
ATOM 834 C CA . ILE A 1 101 ? 3.090 2.812 -5.910 1.00 87.31 101 ILE A CA 1
ATOM 835 C C . ILE A 1 101 ? 3.223 1.575 -6.790 1.00 87.31 101 ILE A C 1
ATOM 837 O O . ILE A 1 101 ? 4.065 1.549 -7.684 1.00 87.31 101 ILE A O 1
ATOM 841 N N . LEU A 1 102 ? 2.350 0.592 -6.604 1.00 82.75 102 LEU A N 1
ATOM 842 C CA . LEU A 1 102 ? 2.343 -0.626 -7.401 1.00 82.75 102 LEU A CA 1
ATOM 843 C C . LEU A 1 102 ? 2.121 -0.350 -8.895 1.00 82.75 102 LEU A C 1
ATOM 845 O O . LEU A 1 102 ? 2.852 -0.863 -9.743 1.00 82.75 102 LEU A O 1
ATOM 849 N N . ARG A 1 103 ? 1.186 0.548 -9.236 1.00 83.06 103 ARG A N 1
ATOM 850 C CA . ARG A 1 103 ? 0.991 1.013 -10.623 1.00 83.06 103 ARG A CA 1
ATOM 851 C C . ARG A 1 103 ? 2.244 1.692 -11.181 1.00 83.06 103 ARG A C 1
ATOM 853 O O . ARG A 1 103 ? 2.575 1.487 -12.347 1.00 83.06 103 ARG A O 1
ATOM 860 N N . ARG A 1 104 ? 2.957 2.487 -10.372 1.00 84.25 104 ARG A N 1
ATOM 861 C CA . ARG A 1 104 ? 4.240 3.092 -10.777 1.00 84.25 104 ARG A CA 1
ATOM 862 C C . ARG A 1 104 ? 5.314 2.028 -10.998 1.00 84.25 104 ARG A C 1
ATOM 864 O O . ARG A 1 104 ? 6.033 2.120 -11.985 1.00 84.25 104 ARG A O 1
ATOM 871 N N . MET A 1 105 ? 5.403 1.020 -10.130 1.00 80.50 105 MET A N 1
ATOM 872 C CA . MET A 1 105 ? 6.337 -0.102 -10.284 1.00 80.50 105 MET A CA 1
ATOM 873 C C . MET A 1 105 ? 6.083 -0.872 -11.581 1.00 80.50 105 MET A C 1
ATOM 875 O O . MET A 1 105 ? 7.026 -1.069 -12.343 1.00 80.50 105 MET A O 1
ATOM 879 N N . LYS A 1 106 ? 4.819 -1.185 -11.899 1.00 78.44 106 LYS A N 1
ATOM 880 C CA . LYS A 1 106 ? 4.439 -1.804 -13.180 1.00 78.44 106 LYS A CA 1
ATOM 881 C C . LYS A 1 106 ? 4.882 -0.958 -14.381 1.00 78.44 106 LYS A C 1
ATOM 883 O O . LYS A 1 106 ? 5.649 -1.428 -15.211 1.00 78.44 106 LYS A O 1
ATOM 888 N N . LYS A 1 107 ? 4.515 0.331 -14.405 1.00 81.25 107 LYS A N 1
ATOM 889 C CA . LYS A 1 107 ? 4.911 1.264 -15.480 1.00 81.25 107 LYS A CA 1
ATOM 890 C C . LYS A 1 107 ? 6.427 1.416 -15.643 1.00 81.25 107 LYS A C 1
ATOM 892 O O . LYS A 1 107 ? 6.884 1.810 -16.709 1.00 81.25 107 LYS A O 1
ATOM 897 N N . MET A 1 108 ? 7.213 1.196 -14.589 1.00 76.88 108 MET A N 1
ATOM 898 C CA . MET A 1 108 ? 8.676 1.204 -14.680 1.00 76.88 108 MET A CA 1
ATOM 899 C C . MET A 1 108 ? 9.225 -0.114 -15.223 1.00 76.88 108 MET A C 1
ATOM 901 O O . MET A 1 108 ? 10.170 -0.079 -16.004 1.00 76.88 108 MET A O 1
ATOM 905 N N . ALA A 1 109 ? 8.640 -1.247 -14.833 1.00 73.62 109 ALA A N 1
ATOM 906 C CA . ALA A 1 109 ? 9.015 -2.558 -15.349 1.00 73.62 109 ALA A CA 1
ATOM 907 C C . ALA A 1 109 ? 8.719 -2.682 -16.853 1.00 73.62 109 ALA A C 1
ATOM 909 O O . ALA A 1 109 ? 9.556 -3.183 -17.594 1.00 73.62 109 ALA A O 1
ATOM 910 N N . ASP A 1 110 ? 7.601 -2.121 -17.324 1.00 70.50 110 ASP A N 1
ATOM 911 C CA . ASP A 1 110 ? 7.228 -2.095 -18.749 1.00 70.50 110 ASP A CA 1
ATOM 912 C C . ASP A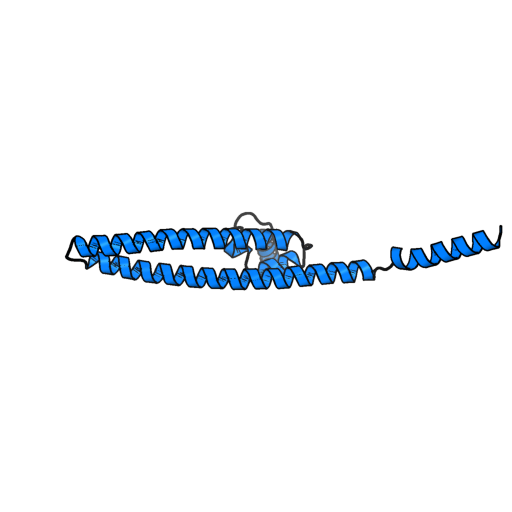 1 110 ? 8.205 -1.285 -19.631 1.00 70.50 110 ASP A C 1
ATOM 914 O O . ASP A 1 110 ? 8.154 -1.364 -20.852 1.00 70.50 110 ASP A O 1
ATOM 918 N N . LYS A 1 111 ? 9.124 -0.508 -19.036 1.00 71.69 111 LYS A N 1
ATOM 919 C CA . LYS A 1 111 ? 10.177 0.228 -19.763 1.00 71.69 111 LYS A CA 1
ATOM 920 C C . LYS A 1 111 ? 11.435 -0.606 -20.031 1.00 71.69 111 LYS A C 1
ATOM 922 O O . LYS A 1 111 ? 12.391 -0.042 -20.570 1.00 71.69 111 LYS A O 1
ATOM 927 N N . ILE A 1 112 ? 11.466 -1.867 -19.595 1.00 70.00 112 ILE A N 1
ATOM 928 C CA . ILE A 1 112 ? 12.590 -2.802 -19.727 1.00 70.00 112 ILE A CA 1
ATOM 929 C C . ILE A 1 112 ? 12.182 -3.944 -20.672 1.00 70.00 112 ILE A C 1
ATOM 931 O O . ILE A 1 112 ? 11.025 -4.357 -20.679 1.00 70.00 112 ILE A O 1
ATOM 935 N N . ALA A 1 113 ? 13.132 -4.457 -21.457 1.00 70.31 113 ALA A N 1
ATOM 936 C CA . ALA A 1 113 ? 12.928 -5.616 -22.324 1.00 70.31 113 ALA A CA 1
ATOM 937 C C . ALA A 1 113 ? 12.751 -6.935 -21.531 1.00 70.31 113 ALA A C 1
ATOM 939 O O . ALA A 1 113 ? 13.222 -7.074 -20.399 1.00 70.31 113 ALA A O 1
ATOM 940 N N . LEU A 1 114 ? 12.075 -7.908 -22.146 1.00 50.72 114 LEU A N 1
ATOM 941 C CA . LEU A 1 114 ? 11.848 -9.276 -21.654 1.00 50.72 114 LEU A CA 1
ATOM 942 C C . LEU A 1 114 ? 13.137 -10.097 -21.864 1.00 50.72 114 LEU A C 1
ATOM 944 O O . LEU A 1 114 ? 13.327 -10.643 -22.947 1.00 50.72 114 LEU A O 1
ATOM 948 N N . PRO A 1 115 ? 14.125 -10.008 -20.953 1.00 65.38 115 PRO A N 1
ATOM 949 C CA . PRO A 1 115 ? 14.151 -10.885 -19.768 1.00 65.38 115 PRO A CA 1
ATOM 950 C C . PRO A 1 115 ? 14.386 -10.144 -18.437 1.00 65.38 115 PRO A C 1
ATOM 952 O O . PRO A 1 115 ? 14.098 -10.657 -17.352 1.00 65.38 115 PRO A O 1
ATOM 955 N N . ASP A 1 116 ? 14.910 -8.920 -18.492 1.00 63.03 116 ASP A N 1
ATOM 956 C CA . ASP A 1 116 ? 15.233 -8.127 -17.304 1.00 63.03 116 ASP A CA 1
ATOM 957 C C . ASP A 1 116 ? 13.979 -7.547 -16.643 1.00 63.03 116 ASP A C 1
ATOM 959 O O . ASP A 1 116 ? 13.958 -7.340 -15.426 1.00 63.03 116 ASP A O 1
ATOM 963 N N . ARG A 1 117 ? 12.913 -7.341 -17.427 1.00 63.06 117 ARG A N 1
ATOM 964 C CA . ARG A 1 117 ? 11.572 -7.042 -16.918 1.00 63.06 117 ARG A CA 1
ATOM 965 C C . ARG A 1 117 ? 11.105 -8.133 -15.962 1.00 63.06 117 ARG A C 1
ATOM 967 O O . ARG A 1 117 ? 10.774 -7.818 -14.824 1.00 63.06 117 ARG A O 1
ATOM 974 N N . ASP A 1 118 ? 11.160 -9.395 -16.372 1.00 64.88 118 ASP A N 1
ATOM 975 C CA . ASP A 1 118 ? 10.647 -10.507 -15.566 1.00 64.88 118 ASP A CA 1
ATOM 976 C C . ASP A 1 118 ? 11.506 -10.737 -14.325 1.00 64.88 118 ASP A C 1
ATOM 978 O O . ASP A 1 118 ? 10.981 -10.933 -13.231 1.00 64.88 118 ASP A O 1
ATOM 982 N N . ARG A 1 119 ? 12.835 -10.598 -14.439 1.00 66.56 119 ARG A N 1
ATOM 983 C CA . ARG A 1 119 ? 13.728 -10.602 -13.267 1.00 66.56 119 ARG A CA 1
ATOM 984 C C . ARG A 1 119 ? 13.370 -9.495 -12.276 1.00 66.56 119 ARG A C 1
ATOM 986 O O . ARG A 1 119 ? 13.321 -9.743 -11.069 1.00 66.56 119 ARG A O 1
ATOM 993 N N . LEU A 1 120 ? 13.097 -8.281 -12.758 1.00 67.75 120 LEU A N 1
ATOM 994 C CA . LEU A 1 120 ? 12.717 -7.161 -11.899 1.00 67.75 120 LEU A CA 1
ATOM 995 C C . LEU A 1 120 ? 11.358 -7.406 -11.236 1.00 67.75 120 LEU A C 1
ATOM 997 O O . LEU A 1 120 ? 11.239 -7.222 -10.025 1.00 67.75 120 LEU A O 1
ATOM 1001 N N . VAL A 1 121 ? 10.358 -7.846 -11.998 1.00 67.12 121 VAL A N 1
ATOM 1002 C CA . VAL A 1 121 ? 9.002 -8.090 -11.492 1.00 67.12 121 VAL A CA 1
ATOM 1003 C C . VAL A 1 121 ? 8.986 -9.244 -10.482 1.00 67.12 121 VAL A C 1
ATOM 1005 O O . VAL A 1 121 ? 8.419 -9.075 -9.401 1.00 67.12 121 VAL A O 1
ATOM 1008 N N . ARG A 1 122 ? 9.697 -10.350 -10.748 1.00 68.06 122 ARG A N 1
ATOM 1009 C CA . ARG A 1 122 ? 9.849 -11.474 -9.805 1.00 68.06 122 ARG A CA 1
ATOM 1010 C C . ARG A 1 122 ? 10.585 -11.059 -8.533 1.00 68.06 122 ARG A C 1
ATOM 1012 O O . ARG A 1 122 ? 10.106 -11.335 -7.437 1.00 68.06 122 ARG A O 1
ATOM 1019 N N . SER A 1 123 ? 11.705 -10.336 -8.658 1.00 66.81 123 SER A N 1
ATOM 1020 C CA . SER A 1 123 ? 12.479 -9.875 -7.489 1.00 66.81 123 SER A CA 1
ATOM 1021 C C . SER A 1 123 ? 11.680 -8.946 -6.575 1.00 66.81 123 SER A C 1
ATOM 1023 O O . SER A 1 123 ? 11.835 -8.999 -5.361 1.00 66.81 123 SER A O 1
ATOM 1025 N N . THR A 1 124 ? 10.785 -8.140 -7.147 1.00 62.78 124 THR A N 1
ATOM 1026 C CA . THR A 1 124 ? 9.947 -7.195 -6.398 1.00 62.78 124 THR A CA 1
ATOM 1027 C C . THR A 1 124 ? 8.556 -7.750 -6.080 1.00 62.78 124 THR A C 1
ATOM 1029 O O . THR A 1 124 ? 7.743 -7.048 -5.471 1.00 62.78 124 THR A O 1
ATOM 1032 N N . ARG A 1 125 ? 8.274 -9.010 -6.459 1.00 64.00 125 ARG A N 1
ATOM 1033 C CA . ARG A 1 125 ? 6.983 -9.705 -6.299 1.00 64.00 125 ARG A CA 1
ATOM 1034 C C . ARG A 1 125 ? 5.784 -8.844 -6.710 1.00 64.00 125 ARG A C 1
ATOM 1036 O O . ARG A 1 125 ? 4.719 -8.913 -6.097 1.00 64.00 125 ARG A O 1
ATOM 1043 N N . THR A 1 126 ? 5.953 -7.987 -7.717 1.00 63.00 126 THR A N 1
ATOM 1044 C CA . THR A 1 126 ? 4.903 -7.043 -8.125 1.00 63.00 126 THR A CA 1
ATOM 1045 C C . THR A 1 126 ? 3.676 -7.780 -8.651 1.00 63.00 126 THR A C 1
ATOM 1047 O O . THR A 1 126 ? 2.570 -7.287 -8.484 1.00 63.00 126 THR A O 1
ATOM 1050 N N . GLU A 1 127 ? 3.854 -8.965 -9.241 1.00 56.97 127 GLU A N 1
ATOM 1051 C CA . GLU A 1 127 ? 2.770 -9.841 -9.714 1.00 56.97 127 GLU A CA 1
ATOM 1052 C C . GLU A 1 127 ? 1.807 -10.235 -8.587 1.00 56.97 127 GLU A C 1
ATOM 1054 O O . GLU A 1 127 ? 0.616 -9.931 -8.677 1.00 56.97 127 GLU A O 1
ATOM 1059 N N . HIS A 1 128 ? 2.338 -10.786 -7.491 1.00 57.41 128 HIS A N 1
ATOM 1060 C CA . HIS A 1 128 ? 1.566 -11.155 -6.297 1.00 57.41 128 HIS A CA 1
ATOM 1061 C C . HIS A 1 128 ? 0.922 -9.945 -5.610 1.00 57.41 128 HIS A C 1
ATOM 1063 O O . HIS A 1 128 ? -0.165 -10.024 -5.053 1.00 57.41 128 HIS A O 1
ATOM 1069 N N . ARG A 1 129 ? 1.583 -8.784 -5.658 1.00 58.84 129 ARG A N 1
ATOM 1070 C CA . ARG A 1 129 ? 1.113 -7.561 -4.987 1.00 58.84 129 ARG A CA 1
ATOM 1071 C C . ARG A 1 129 ? 0.054 -6.787 -5.783 1.00 58.84 129 ARG A C 1
ATOM 1073 O O . ARG A 1 129 ? -0.612 -5.927 -5.214 1.00 58.84 129 ARG A O 1
ATOM 1080 N N . VAL A 1 130 ? -0.084 -7.041 -7.089 1.00 47.75 130 VAL A N 1
ATOM 1081 C CA . VAL A 1 130 ? -1.007 -6.324 -7.996 1.00 47.75 130 VAL A CA 1
ATOM 1082 C C . VAL A 1 130 ? -2.235 -7.158 -8.372 1.00 47.75 130 VAL A C 1
ATOM 1084 O O . VAL A 1 130 ? -3.135 -6.625 -9.014 1.00 47.75 130 VAL A O 1
ATOM 1087 N N . GLY A 1 131 ? -2.319 -8.427 -7.960 1.00 40.25 131 GLY A N 1
ATOM 1088 C CA . GLY A 1 131 ? -3.423 -9.300 -8.368 1.00 40.25 131 GLY A CA 1
ATOM 1089 C C . GLY A 1 131 ? -3.412 -9.574 -9.877 1.00 40.25 131 GLY A C 1
ATOM 1090 O O . GLY A 1 131 ? -4.460 -9.648 -10.504 1.00 40.25 131 GLY A O 1
ATOM 1091 N N . ILE A 1 132 ? -2.223 -9.691 -10.487 1.00 42.62 132 ILE A N 1
ATOM 1092 C CA . ILE A 1 132 ? -2.065 -10.133 -11.893 1.00 42.62 132 ILE A CA 1
ATOM 1093 C C . ILE A 1 132 ? -2.056 -11.679 -11.966 1.00 42.62 132 ILE A C 1
ATOM 1095 O O . ILE A 1 132 ? -1.676 -12.277 -12.972 1.00 42.62 132 ILE A O 1
ATOM 1099 N N . GLU A 1 133 ? -2.477 -12.348 -10.892 1.00 46.50 133 GLU A N 1
ATOM 1100 C CA . GLU A 1 133 ? -2.344 -13.797 -10.702 1.00 46.50 133 GLU A CA 1
ATOM 1101 C C . GLU A 1 133 ? -3.166 -14.639 -11.695 1.00 46.50 133 GLU A C 1
ATOM 1103 O O . GLU A 1 133 ? -2.923 -15.839 -11.824 1.00 46.50 133 GLU A O 1
ATOM 1108 N N . GLU A 1 134 ? -4.073 -14.026 -12.463 1.00 42.16 134 GLU A N 1
ATOM 1109 C CA . GLU A 1 134 ? -4.980 -14.779 -13.342 1.00 42.16 134 GLU A CA 1
ATOM 1110 C C . GLU A 1 134 ? -4.863 -14.472 -14.839 1.00 42.16 134 GLU A C 1
ATOM 1112 O O . GLU A 1 134 ? -5.384 -15.229 -15.650 1.00 42.16 134 GLU A O 1
ATOM 1117 N N . THR A 1 135 ? -4.150 -13.419 -15.253 1.00 44.28 135 THR A N 1
ATOM 1118 C CA . THR A 1 135 ? -4.150 -13.001 -16.676 1.00 44.28 135 THR A CA 1
ATOM 1119 C C . THR A 1 135 ? -2.789 -12.978 -17.357 1.00 44.28 135 THR A C 1
ATOM 1121 O O . THR A 1 135 ? -2.727 -12.776 -18.568 1.00 44.28 135 THR A O 1
ATOM 1124 N N . SER A 1 136 ? -1.682 -13.194 -16.641 1.00 46.25 136 SER A N 1
ATOM 1125 C CA . SER A 1 136 ? -0.361 -13.120 -17.273 1.00 46.25 136 SER A CA 1
ATOM 1126 C C . SER A 1 136 ? 0.139 -14.471 -17.787 1.00 46.25 136 SER A C 1
ATOM 1128 O O . SER A 1 136 ? 0.066 -15.496 -17.110 1.00 46.25 136 SER A O 1
ATOM 1130 N N . HIS A 1 137 ? 0.727 -14.438 -18.985 1.00 51.66 137 HIS A N 1
ATOM 1131 C CA . HIS A 1 137 ? 1.448 -15.531 -19.652 1.00 51.66 137 HIS A CA 1
ATOM 1132 C C . HIS A 1 137 ? 2.496 -16.239 -18.766 1.00 51.66 137 HIS A C 1
ATOM 1134 O O . HIS A 1 137 ? 2.892 -17.361 -19.061 1.00 51.66 137 HIS A O 1
ATOM 1140 N N . ILE A 1 138 ? 2.882 -15.619 -17.651 1.00 51.03 138 ILE A N 1
ATOM 1141 C CA . ILE A 1 138 ? 3.867 -16.098 -16.682 1.00 51.03 138 ILE A CA 1
ATOM 1142 C C . ILE A 1 138 ? 3.392 -17.369 -15.968 1.00 51.03 138 ILE A C 1
ATOM 1144 O O . ILE A 1 138 ? 4.183 -18.290 -15.786 1.00 51.03 138 ILE A O 1
ATOM 1148 N N . ARG A 1 139 ? 2.102 -17.481 -15.611 1.00 57.25 139 ARG A N 1
ATOM 1149 C CA . ARG A 1 139 ? 1.579 -18.703 -14.967 1.00 57.25 139 ARG A CA 1
ATOM 1150 C C . ARG A 1 139 ? 1.585 -19.890 -15.931 1.00 57.25 139 ARG A C 1
ATOM 1152 O O . ARG A 1 139 ? 1.998 -20.979 -15.548 1.00 57.25 139 ARG A O 1
ATOM 1159 N N . ARG A 1 140 ? 1.235 -19.650 -17.203 1.00 59.41 140 ARG A N 1
ATOM 1160 C CA . ARG A 1 140 ? 1.351 -20.662 -18.268 1.00 59.41 140 ARG A CA 1
ATOM 1161 C C . ARG A 1 140 ? 2.799 -21.087 -18.482 1.00 59.41 140 ARG A C 1
ATOM 1163 O O . ARG A 1 140 ? 3.044 -22.274 -18.624 1.00 59.41 140 ARG A O 1
ATOM 1170 N N . GLU A 1 141 ? 3.754 -20.158 -18.485 1.00 57.09 141 GLU A N 1
ATOM 1171 C CA . GLU A 1 141 ? 5.178 -20.503 -18.592 1.00 57.09 141 GLU A CA 1
ATOM 1172 C C . GLU A 1 141 ? 5.682 -21.306 -17.390 1.00 57.09 141 GLU A C 1
ATOM 1174 O O . GLU A 1 141 ? 6.432 -22.260 -17.575 1.00 57.09 141 GLU A O 1
ATOM 1179 N N . ILE A 1 142 ? 5.268 -20.962 -16.167 1.00 64.81 142 ILE A N 1
ATOM 1180 C CA . ILE A 1 142 ? 5.631 -21.719 -14.960 1.00 64.81 142 ILE A CA 1
ATOM 1181 C C . ILE A 1 142 ? 5.064 -23.140 -15.030 1.00 64.81 142 ILE A C 1
ATOM 1183 O O . ILE A 1 142 ? 5.811 -24.090 -14.815 1.00 64.81 142 ILE A O 1
ATOM 1187 N N . GLU A 1 143 ? 3.789 -23.299 -15.387 1.00 68.00 143 GLU A N 1
ATOM 1188 C CA . GLU A 1 143 ? 3.161 -24.616 -15.554 1.00 68.00 143 GLU A CA 1
ATOM 1189 C C . GLU A 1 143 ? 3.821 -25.433 -16.670 1.00 68.00 143 GLU A C 1
ATOM 1191 O O . GLU A 1 143 ? 4.047 -26.632 -16.510 1.00 68.00 143 GLU A O 1
ATOM 1196 N N . ASN A 1 144 ? 4.166 -24.800 -17.794 1.00 72.75 144 ASN A N 1
ATOM 1197 C CA . ASN A 1 144 ? 4.817 -25.484 -18.909 1.00 72.75 144 ASN A CA 1
ATOM 1198 C C . ASN A 1 144 ? 6.239 -25.932 -18.533 1.00 72.75 144 ASN A C 1
ATOM 1200 O O . ASN A 1 144 ? 6.625 -27.066 -18.806 1.00 72.75 144 ASN A O 1
ATOM 1204 N N . ASN A 1 145 ? 6.990 -25.083 -17.826 1.00 70.06 145 ASN A N 1
ATOM 1205 C CA . ASN A 1 145 ? 8.319 -25.421 -17.320 1.00 70.06 145 ASN A CA 1
ATOM 1206 C C . ASN A 1 145 ? 8.267 -26.509 -16.239 1.00 70.06 145 ASN A C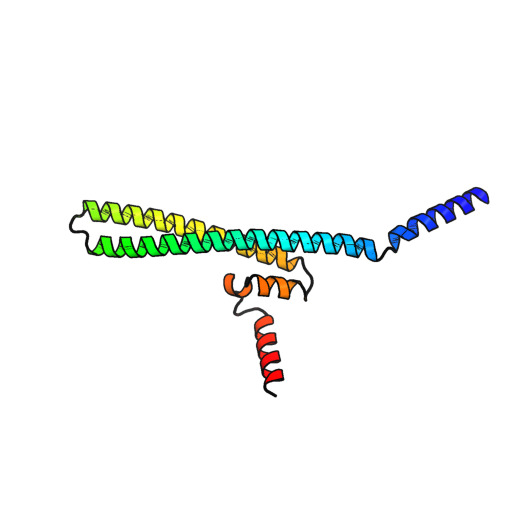 1
ATOM 1208 O O . ASN A 1 145 ? 9.100 -27.408 -16.247 1.00 70.06 145 ASN A O 1
ATOM 1212 N N . GLN A 1 146 ? 7.276 -26.488 -15.343 1.00 66.75 146 GLN A N 1
ATOM 1213 C CA . GLN A 1 146 ? 7.076 -27.566 -14.368 1.00 66.75 146 GLN A CA 1
ATOM 1214 C C . GLN A 1 146 ? 6.738 -28.897 -15.049 1.00 66.75 146 GLN A C 1
ATOM 1216 O O . GLN A 1 146 ? 7.286 -29.925 -14.667 1.00 66.75 146 GLN A O 1
ATOM 1221 N N . LYS A 1 147 ? 5.900 -28.891 -16.093 1.00 77.44 147 LYS A N 1
ATOM 1222 C CA . LYS A 1 147 ? 5.607 -30.095 -16.890 1.00 77.44 147 LYS A CA 1
ATOM 1223 C C . LYS A 1 147 ? 6.828 -30.634 -17.635 1.00 77.44 147 LYS A C 1
ATOM 1225 O O . LYS A 1 147 ? 6.933 -31.844 -17.793 1.00 77.44 147 LYS A O 1
ATOM 1230 N N . LEU A 1 148 ? 7.720 -29.762 -18.101 1.00 71.00 148 LEU A N 1
ATOM 1231 C CA . LEU A 1 148 ? 8.975 -30.158 -18.748 1.00 71.00 148 LEU A CA 1
ATOM 1232 C C . LEU A 1 148 ? 9.990 -30.746 -17.760 1.00 71.00 148 LEU A C 1
ATOM 1234 O O . LEU A 1 148 ? 10.762 -31.603 -18.157 1.00 71.00 148 LEU A O 1
ATOM 1238 N N . LEU A 1 149 ? 9.986 -30.298 -16.502 1.00 64.19 149 LEU A N 1
ATOM 1239 C CA . LEU A 1 149 ? 10.882 -30.796 -15.448 1.00 64.19 149 LEU A CA 1
ATOM 1240 C C . LEU A 1 149 ? 10.394 -32.094 -14.782 1.00 64.19 149 LEU A C 1
ATOM 1242 O O . LEU A 1 149 ? 11.182 -32.775 -14.136 1.00 64.19 149 LEU A O 1
ATOM 1246 N N . LEU A 1 150 ? 9.096 -32.395 -14.883 1.00 69.94 150 LEU A N 1
ATOM 1247 C CA . LEU A 1 150 ? 8.471 -33.618 -14.360 1.00 69.94 150 LEU A CA 1
ATOM 1248 C C . LEU A 1 150 ? 8.372 -34.744 -15.408 1.00 69.94 150 LEU A C 1
ATOM 1250 O O . LEU A 1 150 ? 7.833 -35.807 -15.101 1.00 69.94 150 LEU A O 1
ATOM 1254 N N . LYS A 1 151 ? 8.845 -34.496 -16.632 1.00 47.78 151 LYS A N 1
ATOM 1255 C CA . LYS A 1 151 ? 9.094 -35.510 -17.662 1.00 47.78 151 LYS A CA 1
ATOM 1256 C C . LYS A 1 151 ? 10.563 -35.904 -17.644 1.00 47.78 151 LYS A C 1
ATOM 1258 O O . LYS A 1 151 ? 10.822 -37.084 -17.952 1.00 47.78 151 LYS A O 1
#

Organism: NCBI:txid885318

Foldseek 3Di:
DVVVVVVVVVVVVVVVCVVPDPCVCVVVVVVLVVVLLVLLVVLLVVLVVLVVVLVVLVVVLVVLVVVLVVDPDPVVNVVSVVVNVVSVVVNVVSVVVNQVSLVVNLVSLVVDDPPVSVVSCVVSVSCVSNVVVPPDCVVVVVVVVVVVVVD

Solvent-accessible surface area (backbone atoms only — not co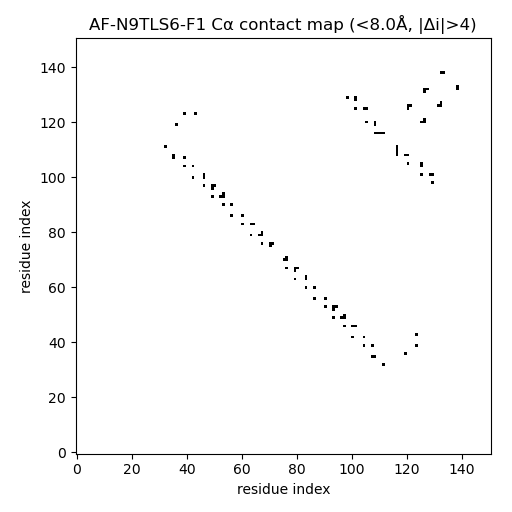mparable to full-atom values): 8489 Å² total; per-residue (Å²): 110,70,68,59,52,52,53,51,52,53,53,51,57,63,52,44,61,70,75,68,42,77,57,60,61,47,55,54,48,51,52,50,50,52,51,50,52,54,51,45,53,53,50,49,55,51,44,53,54,47,52,56,50,45,52,53,48,51,58,50,47,54,52,46,56,53,51,47,73,68,44,87,44,71,70,56,33,53,53,46,52,56,50,50,55,52,49,50,58,49,46,54,51,48,54,52,49,47,54,53,50,52,53,49,49,50,64,55,39,72,76,44,62,91,64,62,20,56,54,51,39,62,76,66,42,46,49,80,76,65,71,48,81,85,78,50,71,63,60,58,50,50,53,50,50,51,57,62,72,77,104

Mean predicted aligned error: 14.18 Å

Radius of gyration: 27.76 Å; Cα contacts (8 Å, |Δi|>4): 56; chains: 1; bounding box: 64×58×84 Å

Sequence (151 aa):
MKALFIALICFCAFAEEDLFNPFIHGKTLLNRMRRIKSSSRRNERTLLALENRERKIENVLDILYDDMKLAVSIADRMKIETQIDKLHKNLDKIRRQKRAILRRMKKMADKIALPDRDRLVRSTRTEHRVGIEETSHIRREIENNQKLLLK